Protein AF-A0A965R6I5-F1 (afdb_monomer)

Secondary structure (DSSP, 8-state):
-HHHHHHHHHHHHTT-----HHHHHHHHTS---HHHHHHHHHHHHHHHHHT----TTSHHHHHHHHHHHHTT--HHHHHHHHHHHHHHHTTSGGGGG-SHHHHT-TTTHHHHHH----SSS----HHHHHHHHHHHHHH--

Foldseek 3Di:
DVVVVVVVVVCVVVVPPDDDPVRVVVVPVVDPPPLVVLLQLLQVLLCVLLVDDDDCVPPVLSVLSVVVVVVVDDSVLSNQLSVQCSVVPVPHPCSVQSDSCNSSPPPCVVVSSPDDPPPDDDPDDVVVVVVVVVVVVVVVD

Mean predicted aligned error: 13.69 Å

Solvent-accessible surface area (backbone atoms only — not comparable to full-atom values): 8477 Å² total; per-residue (Å²): 119,68,64,61,56,54,50,54,52,54,32,61,77,66,69,58,89,78,77,54,74,67,58,51,48,57,62,65,59,66,57,76,45,70,63,55,59,49,42,44,54,51,39,54,49,49,21,71,75,70,77,53,84,72,54,63,85,39,65,68,48,39,51,35,46,51,52,46,46,74,74,66,54,46,75,66,55,54,50,48,33,45,51,54,48,43,71,72,20,55,97,44,92,53,38,86,51,78,41,62,77,58,58,45,26,88,89,46,32,66,55,52,59,66,57,73,74,85,78,74,91,70,81,81,46,78,68,47,54,52,54,52,53,52,53,54,57,62,72,76,107

Structure (mmCIF, N/CA/C/O backbone):
data_AF-A0A965R6I5-F1
#
_entry.id   AF-A0A965R6I5-F1
#
loop_
_atom_site.group_PDB
_atom_site.id
_atom_site.type_symbol
_atom_site.label_atom_id
_atom_site.label_alt_id
_atom_site.label_comp_id
_atom_site.label_asym_id
_atom_site.label_entity_id
_atom_site.label_seq_id
_atom_site.pdbx_PDB_ins_code
_atom_site.Cartn_x
_atom_site.Cartn_y
_atom_site.Cartn_z
_atom_site.occupancy
_atom_site.B_iso_or_equiv
_atom_site.auth_seq_id
_atom_site.auth_comp_id
_atom_site.auth_asym_id
_atom_site.auth_atom_id
_atom_site.pdbx_PDB_model_num
ATOM 1 N N . MET A 1 1 ? -10.343 -4.247 17.810 1.00 50.72 1 MET A N 1
ATOM 2 C CA . MET A 1 1 ? -11.338 -5.346 17.923 1.00 50.72 1 MET A CA 1
ATOM 3 C C . MET A 1 1 ? -11.219 -6.083 19.259 1.00 50.72 1 MET A C 1
ATOM 5 O O . MET A 1 1 ? -12.251 -6.439 19.809 1.00 50.72 1 MET A O 1
ATOM 9 N N . GLN A 1 2 ? -10.004 -6.270 19.802 1.00 46.28 2 GLN A N 1
ATOM 10 C CA . GLN A 1 2 ? -9.809 -6.823 21.151 1.00 46.28 2 GLN A CA 1
ATOM 11 C C . GLN A 1 2 ? -10.223 -5.842 22.264 1.00 46.28 2 GLN A C 1
ATOM 13 O O . GLN A 1 2 ? -10.837 -6.259 23.239 1.00 46.28 2 GLN A O 1
ATOM 18 N N . ASP A 1 3 ? -9.994 -4.541 22.070 1.00 57.84 3 ASP A N 1
ATOM 19 C CA . ASP A 1 3 ? -10.317 -3.513 23.076 1.00 57.84 3 ASP A CA 1
ATOM 20 C C . ASP A 1 3 ? -11.821 -3.404 23.353 1.00 57.84 3 ASP A C 1
ATOM 22 O O . ASP A 1 3 ? -12.234 -3.306 24.501 1.00 57.84 3 ASP A O 1
ATOM 26 N N . PHE A 1 4 ? -12.651 -3.550 22.316 1.00 59.94 4 PHE A N 1
ATOM 27 C CA . PHE A 1 4 ? -14.110 -3.544 22.455 1.00 59.94 4 PHE A CA 1
ATOM 28 C C . PHE A 1 4 ? -14.626 -4.737 23.274 1.00 59.94 4 PHE A C 1
ATOM 30 O O . PHE A 1 4 ? -15.531 -4.586 24.086 1.00 59.94 4 PHE A O 1
ATOM 37 N N . LYS A 1 5 ? -14.026 -5.924 23.103 1.00 69.56 5 LYS A N 1
ATOM 38 C CA . LYS A 1 5 ? -14.393 -7.114 23.888 1.00 69.56 5 LYS A CA 1
ATOM 39 C C . LYS A 1 5 ? -13.992 -6.963 25.356 1.00 69.56 5 LYS A C 1
ATOM 41 O O . LYS A 1 5 ? -14.783 -7.298 26.227 1.00 69.56 5 LYS A O 1
ATOM 46 N N . ASN A 1 6 ? -12.806 -6.416 25.619 1.00 72.94 6 ASN A N 1
ATOM 47 C CA . ASN A 1 6 ? -12.329 -6.173 26.981 1.00 72.94 6 ASN A CA 1
ATOM 48 C C . ASN A 1 6 ? -13.160 -5.088 27.692 1.00 72.94 6 ASN A C 1
ATOM 50 O O . ASN A 1 6 ? -13.457 -5.222 28.875 1.00 72.94 6 ASN A O 1
ATOM 54 N N . TRP A 1 7 ? -13.585 -4.051 26.965 1.00 70.12 7 TRP A N 1
ATOM 55 C CA . TRP A 1 7 ? -14.499 -3.032 27.479 1.00 70.12 7 TRP A CA 1
ATOM 56 C C . TRP A 1 7 ? -15.870 -3.620 27.829 1.00 70.12 7 TRP A C 1
ATOM 58 O O . TRP A 1 7 ? -16.361 -3.383 28.928 1.00 70.12 7 TRP A O 1
ATOM 68 N N . LEU A 1 8 ? -16.452 -4.461 26.965 1.00 69.19 8 LEU A N 1
ATOM 69 C CA 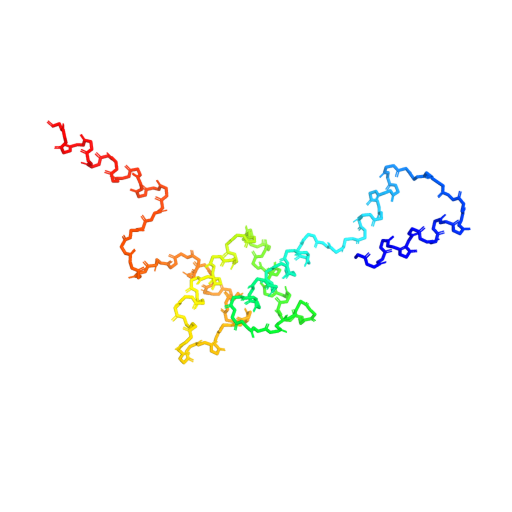. LEU A 1 8 ? -17.721 -5.138 27.264 1.00 69.19 8 LEU A CA 1
ATOM 70 C C . LEU A 1 8 ? -17.642 -6.038 28.509 1.00 69.19 8 LEU A C 1
ATOM 72 O O . LEU A 1 8 ? -18.620 -6.115 29.248 1.00 69.19 8 LEU A O 1
ATOM 76 N N . GLU A 1 9 ? -16.505 -6.689 28.771 1.00 77.00 9 GLU A N 1
ATOM 77 C CA . GLU A 1 9 ? -16.312 -7.474 30.001 1.00 77.00 9 GLU A CA 1
ATOM 78 C C . GLU A 1 9 ? -16.236 -6.588 31.258 1.00 77.00 9 GLU A C 1
ATOM 80 O O . GLU A 1 9 ? -16.935 -6.855 32.232 1.00 77.00 9 GLU A O 1
ATOM 85 N N . GLN A 1 10 ? -15.525 -5.456 31.216 1.00 71.44 10 GLN A N 1
ATOM 86 C CA . GLN A 1 10 ? -15.517 -4.484 32.328 1.00 71.44 10 GLN A CA 1
ATOM 87 C C . GLN A 1 10 ? -16.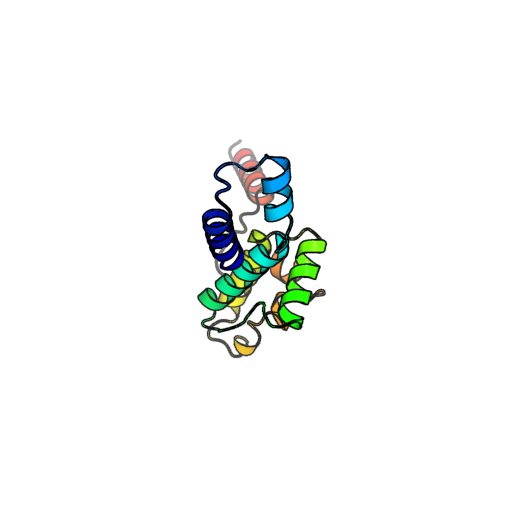899 -3.847 32.579 1.00 71.44 10 GLN A C 1
ATOM 89 O O . GLN A 1 10 ? -17.255 -3.493 33.708 1.00 71.44 10 GLN A O 1
ATOM 94 N N . CYS A 1 11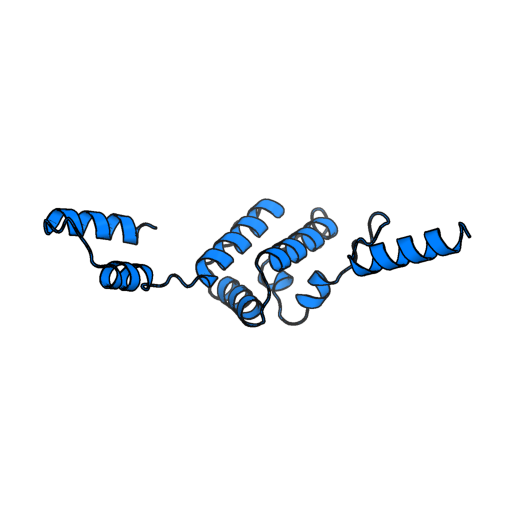 ? -17.722 -3.716 31.537 1.00 70.12 11 CYS A N 1
ATOM 95 C CA . CYS A 1 11 ? -19.099 -3.239 31.674 1.00 70.12 11 CYS A CA 1
ATOM 96 C C . CYS A 1 11 ? -19.987 -4.250 32.419 1.00 70.12 11 CYS A C 1
ATOM 98 O O . CYS A 1 11 ? -20.841 -3.849 33.211 1.00 70.12 11 CYS A O 1
ATOM 100 N N . LYS A 1 12 ? -19.751 -5.556 32.227 1.00 72.62 12 LYS A N 1
ATOM 101 C CA . LYS A 1 12 ? -20.451 -6.615 32.972 1.00 72.62 12 LYS A CA 1
ATOM 102 C C . LYS A 1 12 ? -20.070 -6.611 34.452 1.00 72.62 12 LYS A C 1
ATOM 104 O O . LYS A 1 12 ? -20.948 -6.775 35.292 1.00 72.62 12 LYS A O 1
ATOM 109 N N . GLU A 1 13 ? -18.800 -6.363 34.769 1.00 74.69 13 GLU A N 1
ATOM 110 C CA . GLU A 1 13 ? -18.309 -6.263 36.154 1.00 74.69 13 GLU A CA 1
ATOM 111 C C . GLU A 1 13 ? -18.870 -5.039 36.898 1.00 74.69 13 GLU A C 1
ATOM 113 O O . GLU A 1 13 ? -19.092 -5.093 38.105 1.00 74.69 13 GLU A O 1
ATOM 118 N N . SER A 1 14 ? -19.152 -3.946 36.182 1.00 67.69 14 SER A N 1
ATOM 119 C CA . SER A 1 14 ? -19.709 -2.708 36.752 1.00 67.69 14 SER A CA 1
ATOM 120 C C . SER A 1 14 ? -21.244 -2.652 36.786 1.00 67.69 14 SER A C 1
ATOM 122 O O . SER A 1 14 ? -21.806 -1.665 37.262 1.00 67.69 14 SER A O 1
ATOM 124 N N . GLY A 1 15 ? -21.939 -3.686 36.291 1.00 74.00 15 GLY A N 1
ATOM 125 C CA . GLY A 1 15 ? -23.406 -3.769 36.297 1.00 74.00 15 GLY A CA 1
ATOM 126 C C . GLY A 1 15 ? -24.116 -2.742 35.404 1.00 74.00 15 GLY A C 1
ATOM 127 O O . GLY A 1 15 ? -25.340 -2.619 35.463 1.00 74.00 15 GLY A O 1
ATOM 128 N N . LYS A 1 16 ? -23.379 -2.000 34.568 1.00 70.44 16 LYS A N 1
ATOM 129 C CA . LYS A 1 16 ? -23.951 -1.033 33.625 1.00 70.44 16 LYS A CA 1
ATOM 130 C C . LYS A 1 16 ? -24.490 -1.760 32.394 1.00 70.44 16 LYS A C 1
ATOM 132 O O . LYS A 1 16 ? -23.731 -2.321 31.610 1.00 70.44 16 LYS A O 1
ATOM 137 N N . THR A 1 17 ? -25.806 -1.717 32.204 1.00 62.38 17 THR A N 1
ATOM 138 C CA . THR A 1 17 ? -26.501 -2.381 31.084 1.00 62.38 17 THR A CA 1
ATOM 139 C C . THR A 1 17 ? -26.894 -1.430 29.953 1.00 62.38 17 THR A C 1
ATOM 141 O O . THR A 1 17 ? -27.322 -1.882 28.893 1.00 62.38 17 THR A O 1
ATOM 144 N N . THR A 1 18 ? -26.729 -0.120 30.147 1.00 67.50 18 THR A N 1
ATOM 145 C CA . THR A 1 18 ? -27.108 0.919 29.183 1.00 67.50 18 THR A CA 1
ATOM 146 C C . THR A 1 18 ? -26.034 1.999 29.117 1.00 67.50 18 THR A C 1
ATOM 148 O O . THR A 1 18 ? -25.601 2.486 30.161 1.00 67.50 18 THR A O 1
ATOM 151 N N . PHE A 1 19 ? -25.650 2.389 27.903 1.00 71.56 19 PHE A N 1
ATOM 152 C CA . PHE A 1 19 ? -24.719 3.486 27.626 1.00 71.56 19 PHE A CA 1
ATOM 153 C C . PHE A 1 19 ? -25.436 4.575 26.835 1.00 71.56 19 PHE A C 1
ATOM 155 O O . PHE A 1 19 ? -26.283 4.270 25.990 1.00 71.56 19 PHE A O 1
ATOM 162 N N . SER A 1 20 ? -25.104 5.834 27.105 1.00 77.00 20 SER A N 1
ATOM 163 C CA . SER A 1 20 ? -25.607 6.959 26.325 1.00 77.00 20 SER A CA 1
ATOM 164 C C . SER A 1 20 ? -24.995 6.962 24.919 1.00 77.00 20 SER A C 1
ATOM 166 O O . SER A 1 20 ? -23.924 6.393 24.682 1.00 77.00 20 SER A O 1
ATOM 168 N N . TYR A 1 21 ? -25.667 7.615 23.967 1.00 65.75 21 TYR A N 1
ATOM 169 C CA . TYR A 1 21 ? -25.136 7.763 22.609 1.00 65.75 21 TYR A CA 1
ATOM 170 C C . TYR A 1 21 ? -23.769 8.464 22.609 1.00 65.75 21 TYR A C 1
ATOM 172 O O . TYR A 1 21 ? -22.884 8.093 21.845 1.00 65.75 21 TYR A O 1
ATOM 180 N N . GLU A 1 22 ? -23.568 9.423 23.506 1.00 68.25 22 GLU A N 1
ATOM 181 C CA . GLU A 1 22 ? -22.329 10.176 23.698 1.00 68.25 22 GLU A CA 1
ATOM 182 C C . GLU A 1 22 ? -21.205 9.300 24.270 1.00 68.25 22 GLU A C 1
ATOM 184 O O . GLU A 1 22 ? -20.069 9.392 23.809 1.00 68.25 22 GLU A O 1
ATOM 189 N N . GLU A 1 23 ? -21.509 8.409 25.220 1.00 69.75 23 GLU A N 1
ATOM 190 C CA . GLU A 1 23 ? -20.547 7.446 25.780 1.00 69.75 23 GLU A CA 1
ATOM 191 C C . GLU A 1 23 ? -20.115 6.406 24.735 1.00 69.75 23 GLU A C 1
ATOM 193 O O . GLU A 1 23 ? -18.934 6.061 24.639 1.00 69.75 23 GLU A O 1
ATOM 198 N N . ILE A 1 24 ? -21.063 5.945 23.913 1.00 68.12 24 ILE A N 1
ATOM 199 C CA . ILE A 1 24 ? -20.802 5.023 22.801 1.00 68.12 24 ILE A CA 1
ATOM 200 C C . ILE A 1 24 ? -19.926 5.706 21.747 1.00 68.12 24 ILE A C 1
ATOM 202 O O . ILE A 1 24 ? -18.937 5.119 21.309 1.00 68.12 24 ILE A O 1
ATOM 206 N N . ILE A 1 25 ? -20.247 6.947 21.365 1.00 68.75 25 ILE A N 1
ATOM 207 C CA . ILE A 1 25 ? -19.456 7.721 20.400 1.00 68.75 25 ILE A CA 1
ATOM 208 C C . ILE A 1 25 ? -18.048 7.977 20.945 1.00 68.75 25 ILE A C 1
ATOM 210 O O . ILE A 1 25 ? -17.094 7.679 20.241 1.00 68.75 25 ILE A O 1
ATOM 214 N N . ALA A 1 26 ? -17.890 8.390 22.206 1.00 67.06 26 ALA A N 1
ATOM 215 C CA . ALA A 1 26 ? -16.580 8.619 22.822 1.00 67.06 26 ALA A CA 1
ATOM 216 C C . ALA A 1 26 ? -15.687 7.359 22.851 1.00 67.06 26 ALA A C 1
ATOM 218 O O . ALA A 1 26 ? -14.467 7.457 22.708 1.00 67.06 26 ALA A O 1
ATOM 219 N N . HIS A 1 27 ? -16.277 6.168 23.010 1.00 59.59 27 HIS A N 1
ATOM 220 C CA . HIS A 1 27 ? -15.539 4.901 23.011 1.00 59.59 27 HIS A CA 1
ATOM 221 C C . HIS A 1 27 ? -15.266 4.362 21.595 1.00 59.59 27 HIS A C 1
ATOM 223 O O . HIS A 1 27 ? -14.213 3.774 21.346 1.00 59.59 27 HIS A O 1
ATOM 229 N N . LEU A 1 28 ? -16.167 4.619 20.638 1.00 57.62 28 LEU A N 1
ATOM 230 C CA . LEU A 1 28 ? -15.896 4.461 19.203 1.00 57.62 28 LEU A CA 1
ATOM 231 C C . LEU A 1 28 ? -14.829 5.465 18.711 1.00 57.62 28 LEU A C 1
ATOM 233 O O . LEU A 1 28 ? -14.084 5.166 17.776 1.00 57.62 28 LEU A O 1
ATOM 237 N N . ASP A 1 29 ? -14.720 6.617 19.378 1.00 51.56 29 ASP A N 1
ATOM 238 C CA . ASP A 1 29 ? -13.760 7.698 19.133 1.00 51.56 29 ASP A CA 1
ATOM 239 C C . ASP A 1 29 ? -12.395 7.493 19.800 1.00 51.56 29 ASP A C 1
ATOM 241 O O . ASP A 1 29 ? -11.477 8.288 19.563 1.00 51.56 29 ASP A O 1
ATOM 245 N N . ALA A 1 30 ? -12.170 6.375 20.500 1.00 51.88 30 ALA A N 1
ATOM 246 C CA . ALA A 1 30 ? -10.823 5.833 20.668 1.00 51.88 30 ALA A CA 1
ATOM 247 C C . ALA A 1 30 ? -10.323 5.314 19.305 1.00 51.88 30 ALA A C 1
ATOM 249 O O . ALA A 1 30 ? -10.125 4.121 19.115 1.00 51.88 30 ALA A O 1
ATOM 250 N N . LYS A 1 31 ? -10.185 6.213 18.320 1.00 43.81 31 LYS A N 1
ATOM 251 C CA . LYS A 1 31 ? -9.945 5.945 16.898 1.00 43.81 31 LYS A CA 1
ATOM 252 C C . LYS A 1 31 ? -8.696 5.071 16.690 1.00 43.81 31 LYS A C 1
ATOM 254 O O . LYS A 1 31 ? -7.592 5.621 16.659 1.00 43.81 31 LYS A O 1
ATOM 259 N N . PRO A 1 32 ? -8.806 3.788 16.285 1.00 45.84 32 PRO A N 1
ATOM 260 C CA . PRO A 1 32 ? -8.020 3.369 15.143 1.00 45.84 32 PRO A CA 1
ATOM 261 C C . PRO A 1 32 ? -8.670 4.084 13.959 1.00 45.84 32 PRO A C 1
ATOM 263 O O . PRO A 1 32 ? -9.674 3.640 13.405 1.00 45.84 32 PRO A O 1
ATOM 266 N N . SER A 1 33 ? -8.156 5.278 13.674 1.00 55.84 33 SER A N 1
ATOM 267 C CA . SER A 1 33 ? -8.607 6.174 12.611 1.00 55.84 33 SER A CA 1
ATOM 268 C C . SER A 1 33 ? -8.914 5.360 11.357 1.00 55.84 33 SER A C 1
ATOM 270 O O . SER A 1 33 ? -8.171 4.435 11.055 1.00 55.84 33 SER A O 1
ATOM 272 N N . ASN A 1 34 ? -9.999 5.669 10.637 1.00 75.38 34 ASN A N 1
ATOM 273 C CA . ASN A 1 34 ? -10.405 5.016 9.379 1.00 75.38 34 ASN A CA 1
ATOM 274 C C . ASN A 1 34 ? -9.201 4.580 8.506 1.00 75.38 34 ASN A C 1
ATOM 276 O O . ASN A 1 34 ? -9.168 3.476 7.971 1.00 75.38 34 ASN A O 1
ATOM 280 N N . ASN A 1 35 ? -8.151 5.401 8.481 1.00 85.06 35 ASN A N 1
ATOM 281 C CA . ASN A 1 35 ? -6.859 5.141 7.853 1.00 85.06 35 ASN A CA 1
ATOM 282 C C . ASN A 1 35 ? -6.146 3.850 8.299 1.00 85.06 35 ASN A C 1
ATOM 284 O O . ASN A 1 35 ? -5.606 3.167 7.444 1.00 85.06 35 ASN A O 1
ATOM 288 N N . MET A 1 36 ? -6.150 3.468 9.580 1.00 89.56 36 MET A N 1
ATOM 289 C CA . MET A 1 36 ? -5.582 2.196 10.050 1.00 89.56 36 MET A CA 1
ATOM 290 C C . MET A 1 36 ? -6.367 0.997 9.506 1.00 89.56 36 MET A C 1
ATOM 292 O O . MET A 1 36 ? -5.766 0.031 9.041 1.00 89.56 36 MET A O 1
ATOM 296 N N . LEU A 1 37 ? -7.704 1.058 9.506 1.00 90.75 37 LEU A N 1
ATOM 297 C CA . LEU A 1 37 ? -8.530 0.006 8.904 1.00 90.75 37 LEU A CA 1
ATOM 298 C C . LEU A 1 37 ? -8.292 -0.086 7.389 1.00 90.75 37 LEU A C 1
ATOM 300 O O . LEU A 1 37 ? -8.146 -1.183 6.851 1.00 90.75 37 LEU A O 1
ATOM 304 N N . LEU A 1 38 ? -8.227 1.058 6.703 1.00 93.12 38 LEU A N 1
ATOM 305 C CA . LEU A 1 38 ? -7.913 1.129 5.276 1.00 93.12 38 LEU A CA 1
ATOM 306 C C . LEU A 1 38 ? -6.507 0.595 4.989 1.00 93.12 38 LEU A C 1
ATOM 308 O O . LEU A 1 38 ? -6.351 -0.226 4.091 1.00 93.12 38 LEU A O 1
ATOM 312 N N . ALA A 1 39 ? -5.505 0.983 5.776 1.00 95.44 39 ALA A N 1
ATOM 313 C CA . ALA A 1 39 ? -4.134 0.514 5.629 1.00 95.44 39 ALA A CA 1
ATOM 314 C C . ALA A 1 39 ? -4.022 -0.995 5.829 1.00 95.44 39 ALA A C 1
ATOM 316 O O . ALA A 1 39 ? -3.345 -1.656 5.043 1.00 95.44 39 ALA A O 1
ATOM 317 N N . THR A 1 40 ? -4.730 -1.556 6.813 1.00 95.31 40 THR A N 1
ATOM 318 C CA . THR A 1 40 ? -4.795 -3.009 7.003 1.00 95.31 40 THR A CA 1
ATOM 319 C C . THR A 1 40 ? -5.386 -3.685 5.771 1.00 95.31 40 THR A C 1
ATOM 321 O O . THR A 1 40 ? -4.745 -4.573 5.218 1.00 95.31 40 THR A O 1
ATOM 324 N N . LYS A 1 41 ? -6.520 -3.196 5.251 1.00 96.50 41 LYS A N 1
ATOM 325 C CA . LYS A 1 41 ? -7.137 -3.740 4.027 1.00 96.50 41 LYS A CA 1
ATOM 326 C C . LYS A 1 41 ? -6.227 -3.640 2.796 1.00 96.50 41 LYS A C 1
ATOM 328 O O . LYS A 1 41 ? -6.222 -4.549 1.972 1.00 96.50 41 LYS A O 1
ATOM 333 N N . ILE A 1 42 ? -5.473 -2.547 2.653 1.00 97.94 42 ILE A N 1
ATOM 334 C CA . ILE A 1 42 ? -4.513 -2.347 1.554 1.00 97.94 42 ILE A CA 1
ATOM 335 C C . ILE A 1 42 ? -3.374 -3.367 1.652 1.00 97.94 42 ILE A C 1
ATOM 337 O O . ILE A 1 42 ? -3.027 -4.000 0.657 1.00 97.94 42 ILE A O 1
ATOM 341 N N . VAL A 1 43 ? -2.801 -3.543 2.846 1.00 98.00 43 VAL A N 1
ATOM 342 C CA . VAL A 1 43 ? -1.690 -4.476 3.080 1.00 98.00 43 VAL A CA 1
ATOM 343 C C . VAL A 1 43 ? -2.135 -5.930 2.926 1.00 98.00 43 VAL A C 1
ATOM 345 O O . VAL A 1 43 ? -1.434 -6.708 2.284 1.00 98.00 43 VAL A O 1
ATOM 348 N N . GLU A 1 44 ? -3.301 -6.295 3.462 1.00 98.19 44 GLU A N 1
ATOM 349 C CA . GLU A 1 44 ? -3.898 -7.624 3.281 1.00 98.19 44 GLU A CA 1
ATOM 350 C C . GLU A 1 44 ? -4.129 -7.936 1.802 1.00 98.19 44 GLU A C 1
ATOM 352 O O . GLU A 1 44 ? -3.824 -9.039 1.352 1.00 98.19 44 GLU A O 1
ATOM 357 N N . TYR A 1 45 ? -4.608 -6.953 1.034 1.00 98.44 45 TYR A N 1
ATOM 358 C CA . TYR A 1 45 ? -4.793 -7.112 -0.403 1.00 98.44 45 TYR A CA 1
ATOM 359 C C . TYR A 1 45 ? -3.465 -7.283 -1.146 1.00 98.44 45 TYR A C 1
ATOM 361 O O . TYR A 1 45 ? -3.333 -8.203 -1.943 1.00 98.44 45 TYR A O 1
ATOM 369 N N . LEU A 1 46 ? -2.454 -6.458 -0.853 1.00 98.12 46 LEU A N 1
ATOM 370 C CA . LEU A 1 46 ? -1.121 -6.629 -1.440 1.00 98.12 46 LEU A CA 1
ATOM 371 C C . LEU A 1 46 ? -0.582 -8.039 -1.167 1.00 98.12 46 LEU A C 1
ATOM 373 O O . LEU A 1 46 ? -0.159 -8.725 -2.092 1.00 98.12 46 LEU A O 1
ATOM 377 N N . ASN A 1 47 ? -0.652 -8.483 0.088 1.00 98.19 47 ASN A N 1
ATOM 378 C CA . ASN A 1 47 ? -0.187 -9.804 0.496 1.00 98.19 47 ASN A CA 1
ATOM 379 C C . ASN A 1 47 ? -0.900 -10.940 -0.237 1.00 98.19 47 ASN A C 1
ATOM 381 O O . ASN A 1 47 ? -0.237 -11.887 -0.658 1.00 98.19 47 ASN A O 1
ATOM 385 N N . SER A 1 48 ? -2.218 -10.840 -0.426 1.00 97.88 48 SER A N 1
ATOM 386 C CA . SER A 1 48 ? -2.974 -11.866 -1.147 1.00 97.88 48 SER A CA 1
ATOM 387 C C . SER A 1 48 ? -2.643 -11.909 -2.640 1.00 97.88 48 SER A C 1
ATOM 389 O O . SER A 1 48 ? -2.636 -12.994 -3.211 1.00 97.88 48 SER A O 1
ATOM 391 N N . GLN A 1 49 ? -2.325 -10.766 -3.260 1.00 96.19 49 GLN A N 1
ATOM 392 C CA . GLN A 1 49 ? -1.982 -10.707 -4.685 1.00 96.19 49 GLN A CA 1
ATOM 393 C C . GLN A 1 49 ? -0.568 -11.209 -4.994 1.00 96.19 49 GLN A C 1
ATOM 395 O O . GLN A 1 49 ? -0.350 -11.792 -6.052 1.00 96.19 49 GLN A O 1
ATOM 400 N N . VAL A 1 50 ? 0.402 -10.982 -4.100 1.00 94.38 50 VAL A N 1
ATOM 401 C CA . VAL A 1 50 ? 1.826 -11.241 -4.404 1.00 94.38 50 VAL A CA 1
ATOM 402 C C . VAL A 1 50 ? 2.467 -12.308 -3.514 1.00 94.38 50 VAL A C 1
ATOM 404 O O . VAL A 1 50 ? 3.667 -12.552 -3.615 1.00 94.38 50 VAL A O 1
ATOM 407 N N . GLY A 1 51 ? 1.684 -12.951 -2.641 1.00 94.50 51 GLY A N 1
ATOM 408 C CA . GLY A 1 51 ? 2.161 -14.015 -1.752 1.00 94.50 51 GLY A CA 1
ATOM 409 C C . GLY A 1 51 ? 3.127 -13.527 -0.668 1.00 94.50 51 GLY A C 1
ATOM 410 O O . GLY A 1 51 ? 4.002 -14.274 -0.235 1.00 94.50 51 GLY A O 1
ATOM 411 N N . SER A 1 52 ? 3.007 -12.266 -0.248 1.00 95.44 52 SER A N 1
ATOM 412 C CA . SER A 1 52 ? 3.879 -11.642 0.753 1.00 95.44 52 SER A CA 1
ATOM 413 C C . SER A 1 52 ? 3.252 -11.591 2.148 1.00 95.44 52 SER A C 1
ATOM 415 O O . SER A 1 52 ? 2.079 -11.894 2.345 1.00 95.44 52 SER A O 1
ATOM 417 N N . THR A 1 53 ? 4.036 -11.160 3.137 1.00 96.94 53 THR A N 1
ATOM 418 C CA . THR A 1 53 ? 3.633 -11.071 4.553 1.00 96.94 53 THR A CA 1
ATOM 419 C C . THR A 1 53 ? 3.895 -9.682 5.154 1.00 96.94 53 THR A C 1
ATOM 421 O O . THR A 1 53 ? 4.275 -9.542 6.318 1.00 96.94 53 THR A O 1
ATOM 424 N N . PHE A 1 54 ? 3.700 -8.614 4.370 1.00 97.06 54 PHE A N 1
ATOM 425 C CA . PHE A 1 54 ? 3.819 -7.233 4.850 1.00 97.06 54 PHE A CA 1
ATOM 426 C C . PHE A 1 54 ? 2.817 -6.934 5.975 1.00 97.06 54 PHE A C 1
ATOM 428 O O . PHE A 1 54 ? 1.778 -7.579 6.101 1.00 97.06 54 PHE A O 1
ATOM 435 N N . THR A 1 55 ? 3.112 -5.923 6.795 1.00 94.62 55 THR A N 1
ATOM 436 C CA . THR A 1 55 ? 2.292 -5.574 7.962 1.00 94.62 55 THR A CA 1
ATOM 437 C C . THR A 1 55 ? 2.186 -4.065 8.159 1.00 94.62 55 THR A C 1
ATOM 439 O O . THR A 1 55 ? 3.149 -3.325 7.949 1.00 94.62 55 THR A O 1
ATOM 442 N N . THR A 1 56 ? 1.029 -3.608 8.641 1.00 92.06 56 THR A N 1
ATOM 443 C CA . THR A 1 56 ? 0.798 -2.222 9.076 1.00 92.06 56 THR A CA 1
ATOM 444 C C . THR A 1 56 ? 1.538 -1.858 10.363 1.00 92.06 56 THR A C 1
ATOM 446 O O . THR A 1 56 ? 1.675 -0.677 10.666 1.00 92.06 56 THR A O 1
ATOM 449 N N . LYS A 1 57 ? 2.098 -2.840 11.088 1.00 91.81 57 LYS A N 1
ATOM 450 C CA . LYS A 1 57 ? 3.012 -2.586 12.218 1.00 91.81 57 LYS A CA 1
ATOM 451 C C . LYS A 1 57 ? 4.311 -1.902 11.775 1.00 91.81 57 LYS A C 1
ATOM 453 O O . LYS A 1 57 ? 4.977 -1.255 12.577 1.00 91.81 57 LYS A O 1
ATOM 458 N N . SER A 1 58 ? 4.687 -2.041 10.501 1.00 93.69 58 SER A N 1
ATOM 459 C CA . SER A 1 58 ? 5.837 -1.342 9.935 1.00 93.69 58 SER A CA 1
ATOM 460 C C . SER A 1 58 ? 5.526 0.145 9.804 1.00 93.69 58 SER A C 1
ATOM 462 O O . SER A 1 58 ? 4.705 0.537 8.971 1.00 93.69 58 SER A O 1
ATOM 464 N N . LYS A 1 59 ? 6.248 0.976 10.569 1.00 93.69 59 LYS A N 1
ATOM 465 C CA . LYS A 1 59 ? 6.111 2.440 10.530 1.00 93.69 59 LYS A CA 1
ATOM 466 C C . LYS A 1 59 ? 6.184 2.973 9.099 1.00 93.69 59 LYS A C 1
ATOM 468 O O . LYS A 1 59 ? 5.328 3.744 8.689 1.00 93.69 59 LYS A O 1
ATOM 473 N N . LYS A 1 60 ? 7.140 2.480 8.304 1.00 95.31 60 LYS A N 1
ATOM 474 C CA . LYS A 1 60 ? 7.332 2.938 6.924 1.00 95.31 60 LYS A CA 1
ATOM 475 C C . LYS A 1 60 ? 6.164 2.579 6.003 1.00 95.31 60 LYS A C 1
ATOM 477 O O . LYS A 1 60 ? 5.767 3.394 5.178 1.00 95.31 60 LYS A O 1
ATOM 482 N N . THR A 1 61 ? 5.620 1.369 6.135 1.00 95.62 61 THR A N 1
ATOM 483 C CA . THR A 1 61 ? 4.457 0.932 5.342 1.00 95.62 61 THR A CA 1
ATOM 484 C C . THR A 1 61 ? 3.239 1.785 5.673 1.00 95.62 61 THR A C 1
ATOM 486 O O . THR A 1 61 ? 2.563 2.276 4.771 1.00 95.62 61 THR A O 1
ATOM 489 N N . LEU A 1 62 ? 3.007 2.013 6.966 1.00 95.62 62 LEU A N 1
ATOM 490 C CA . LEU A 1 62 ? 1.897 2.822 7.447 1.00 95.62 62 LEU A CA 1
ATOM 491 C C . LEU A 1 62 ? 2.031 4.295 7.026 1.00 95.62 62 LEU A C 1
ATOM 493 O O . LEU A 1 62 ? 1.056 4.879 6.567 1.00 95.62 62 LEU A O 1
ATOM 497 N N . GLU A 1 63 ? 3.232 4.877 7.113 1.00 96.50 63 GLU A N 1
ATOM 498 C CA . GLU A 1 63 ? 3.528 6.244 6.654 1.00 96.50 63 GLU A CA 1
ATOM 499 C C . GLU A 1 63 ? 3.202 6.439 5.169 1.00 96.50 63 GLU A C 1
ATOM 501 O O . GLU A 1 63 ? 2.548 7.414 4.807 1.00 96.50 63 GLU A O 1
ATOM 506 N N . LEU A 1 64 ? 3.629 5.511 4.307 1.00 97.75 64 LEU A N 1
ATOM 507 C CA . LEU A 1 64 ? 3.395 5.608 2.864 1.00 97.75 64 LEU A CA 1
ATOM 508 C C . LEU A 1 64 ? 1.905 5.550 2.522 1.00 97.75 64 LEU A C 1
ATOM 510 O O . LEU A 1 64 ? 1.422 6.361 1.733 1.00 97.75 64 LEU A O 1
ATOM 514 N N . ILE A 1 65 ? 1.177 4.621 3.147 1.00 97.25 65 ILE A N 1
ATOM 515 C CA . ILE A 1 65 ? -0.264 4.474 2.936 1.00 97.25 65 ILE A CA 1
ATOM 516 C C . ILE A 1 65 ? -1.006 5.708 3.451 1.00 97.25 65 ILE A C 1
ATOM 518 O O . ILE A 1 65 ? -1.800 6.293 2.719 1.00 97.25 65 ILE A O 1
ATOM 522 N N . ASN A 1 66 ? -0.716 6.149 4.676 1.00 95.44 66 ASN A N 1
ATOM 523 C CA . ASN A 1 66 ? -1.364 7.323 5.257 1.00 95.44 66 ASN A CA 1
ATOM 524 C C . ASN A 1 66 ? -1.105 8.587 4.435 1.00 95.44 66 ASN A C 1
ATOM 526 O O . ASN A 1 66 ? -2.022 9.385 4.271 1.00 95.44 66 ASN A O 1
ATOM 530 N N . ALA A 1 67 ? 0.100 8.743 3.878 1.00 96.50 67 ALA A N 1
ATOM 531 C CA . ALA A 1 67 ? 0.413 9.864 3.002 1.00 96.50 67 ALA A CA 1
ATOM 532 C C . ALA A 1 67 ? -0.478 9.871 1.748 1.00 96.50 67 ALA A C 1
ATOM 534 O O . ALA A 1 67 ? -1.089 10.892 1.450 1.00 96.50 67 ALA A O 1
ATOM 535 N N . ARG A 1 68 ? -0.630 8.737 1.048 1.00 97.19 68 ARG A N 1
ATOM 536 C CA . ARG A 1 68 ? -1.517 8.679 -0.131 1.00 97.19 68 ARG A CA 1
ATOM 537 C C . ARG A 1 68 ? -2.997 8.852 0.254 1.00 97.19 68 ARG A C 1
ATOM 539 O O . ARG A 1 68 ? -3.728 9.540 -0.445 1.00 97.19 68 ARG A O 1
ATOM 546 N N . LEU A 1 69 ? -3.438 8.298 1.389 1.00 95.00 69 LEU A N 1
ATOM 547 C CA . LEU A 1 69 ? -4.800 8.524 1.898 1.00 95.00 69 LEU A CA 1
ATOM 548 C C . LEU A 1 69 ? -5.057 10.015 2.188 1.00 95.00 69 LEU A C 1
ATOM 550 O O . LEU A 1 69 ? -6.136 10.518 1.891 1.00 95.00 69 LEU A O 1
ATOM 554 N N . SER A 1 70 ? -4.069 10.736 2.735 1.00 92.38 70 SER A N 1
ATOM 555 C CA . SER A 1 70 ? -4.183 12.179 3.000 1.00 92.38 70 SER A CA 1
ATOM 556 C C . SER A 1 70 ? -4.209 13.043 1.738 1.00 92.38 70 SER A C 1
ATOM 558 O O . SER A 1 70 ? -4.727 14.152 1.775 1.00 92.38 70 SER A O 1
ATOM 560 N N . GLU A 1 71 ? -3.702 12.523 0.621 1.00 92.94 71 GLU A N 1
ATOM 561 C CA . GLU A 1 71 ? -3.784 13.165 -0.696 1.00 92.94 71 GLU A CA 1
ATOM 562 C C . GLU A 1 71 ? -5.133 12.926 -1.393 1.00 92.94 71 GLU A C 1
ATOM 564 O O . GLU A 1 71 ? -5.376 13.478 -2.461 1.00 92.94 71 GLU A O 1
ATOM 569 N N . GLY A 1 72 ? -6.024 12.130 -0.791 1.00 89.88 72 GLY A N 1
ATOM 570 C CA . GLY A 1 72 ? -7.364 11.854 -1.310 1.00 89.88 72 GLY A CA 1
ATOM 571 C C . GLY A 1 72 ? -7.501 10.525 -2.049 1.00 89.88 72 GLY A C 1
ATOM 572 O O . GLY A 1 72 ? -8.606 10.194 -2.476 1.00 89.88 72 GLY A O 1
ATOM 573 N N . TYR A 1 73 ? -6.428 9.734 -2.155 1.00 94.12 73 TYR A N 1
ATOM 574 C CA . TYR A 1 73 ? -6.508 8.420 -2.783 1.00 94.12 73 TYR A CA 1
ATOM 575 C C . TYR A 1 73 ? -7.316 7.436 -1.937 1.00 94.12 73 TYR A C 1
ATOM 577 O O . TYR A 1 73 ? -7.206 7.358 -0.712 1.00 94.12 73 TYR A O 1
ATOM 585 N N . THR A 1 74 ? -8.122 6.638 -2.617 1.00 93.75 74 THR A N 1
ATOM 586 C CA . THR A 1 74 ? -9.081 5.697 -2.050 1.00 93.75 74 THR A CA 1
ATOM 587 C C . THR A 1 74 ? -8.525 4.279 -2.024 1.00 93.75 74 THR A C 1
ATOM 589 O O . THR A 1 74 ? -7.678 3.906 -2.832 1.00 93.75 74 THR A O 1
ATOM 592 N N . LEU A 1 75 ? -9.078 3.421 -1.158 1.00 93.88 75 LEU A N 1
ATOM 593 C CA . LEU A 1 75 ? -8.763 1.984 -1.135 1.00 93.88 75 LEU A CA 1
ATOM 594 C C . LEU A 1 75 ? -8.823 1.337 -2.529 1.00 93.88 75 LEU A C 1
ATOM 596 O O . LEU A 1 75 ? -8.032 0.445 -2.820 1.00 93.88 75 LEU A O 1
ATOM 600 N N . HIS A 1 76 ? -9.760 1.766 -3.376 1.00 90.81 76 HIS A N 1
ATOM 601 C CA . HIS A 1 76 ? -9.897 1.242 -4.730 1.00 90.81 76 HIS A CA 1
ATOM 602 C C . HIS A 1 76 ? -8.670 1.556 -5.597 1.00 90.81 76 HIS A C 1
ATOM 604 O O . HIS A 1 76 ? -8.150 0.662 -6.255 1.00 90.81 76 HIS A O 1
ATOM 610 N N . GLU A 1 77 ? -8.158 2.784 -5.543 1.00 94.88 77 GLU A N 1
ATOM 611 C CA . GLU A 1 77 ? -6.982 3.206 -6.315 1.00 94.88 77 GLU A CA 1
ATOM 612 C C . GLU A 1 77 ? -5.707 2.492 -5.856 1.00 94.88 77 GLU A C 1
ATOM 614 O O . GLU A 1 77 ? -4.892 2.086 -6.681 1.00 94.88 77 GLU A O 1
ATOM 619 N N . PHE A 1 78 ? -5.567 2.230 -4.552 1.00 98.06 78 PHE A N 1
ATOM 620 C CA . PHE A 1 78 ? -4.490 1.371 -4.049 1.00 98.06 78 PHE A CA 1
ATOM 621 C C . PHE A 1 78 ? -4.556 -0.040 -4.632 1.00 98.06 78 PHE A C 1
ATOM 623 O O . PHE A 1 78 ? -3.530 -0.567 -5.061 1.00 98.06 78 PHE A O 1
ATOM 630 N N . LYS A 1 79 ? -5.746 -0.654 -4.647 1.00 97.12 79 LYS A N 1
ATOM 631 C CA . LYS A 1 79 ? -5.934 -1.982 -5.244 1.00 97.12 79 LYS A CA 1
ATOM 632 C C . LYS A 1 79 ? -5.588 -1.970 -6.725 1.00 97.12 79 LYS A C 1
ATOM 634 O O . LYS A 1 79 ? -4.860 -2.844 -7.163 1.00 97.12 79 LYS A O 1
ATOM 639 N N . LEU A 1 80 ? -5.997 -0.933 -7.452 1.00 95.75 80 LEU A N 1
ATOM 640 C CA . LEU A 1 80 ? -5.703 -0.800 -8.875 1.00 95.75 80 LEU A CA 1
ATOM 641 C C . LEU A 1 80 ? -4.192 -0.704 -9.154 1.00 95.75 80 LEU A C 1
ATOM 643 O O . LEU A 1 80 ? -3.689 -1.376 -10.050 1.00 95.75 80 LEU A O 1
ATOM 647 N N . VAL A 1 81 ? -3.442 0.066 -8.356 1.00 97.38 81 VAL A N 1
ATOM 648 C CA . VAL A 1 81 ? -1.968 0.106 -8.444 1.00 97.38 81 VAL A CA 1
ATOM 649 C C . VAL A 1 81 ? -1.355 -1.272 -8.172 1.00 97.38 81 VAL A C 1
ATOM 651 O O . VAL A 1 81 ? -0.432 -1.679 -8.880 1.00 97.38 81 VAL A O 1
ATOM 654 N N . ILE A 1 82 ? -1.857 -1.989 -7.160 1.00 98.00 82 ILE A N 1
ATOM 655 C CA . ILE A 1 82 ? -1.401 -3.346 -6.829 1.00 98.00 82 ILE A CA 1
ATOM 656 C C . ILE A 1 82 ? -1.677 -4.292 -7.997 1.00 98.00 82 ILE A C 1
ATOM 658 O O . ILE A 1 82 ? -0.752 -4.969 -8.427 1.00 98.00 82 ILE A O 1
ATOM 662 N N . ASP A 1 83 ? -2.896 -4.301 -8.533 1.00 96.12 83 ASP A N 1
ATOM 663 C CA . ASP A 1 83 ? -3.316 -5.199 -9.611 1.00 96.12 83 ASP A CA 1
ATOM 664 C C . ASP A 1 83 ? -2.471 -4.987 -10.864 1.00 96.12 83 ASP A C 1
ATOM 666 O O . ASP A 1 83 ? -1.902 -5.942 -11.391 1.00 96.12 83 ASP A O 1
ATOM 670 N N . ARG A 1 84 ? -2.291 -3.731 -11.293 1.00 94.69 84 ARG A N 1
ATOM 671 C CA . ARG A 1 84 ? -1.478 -3.421 -12.477 1.00 94.69 84 ARG A CA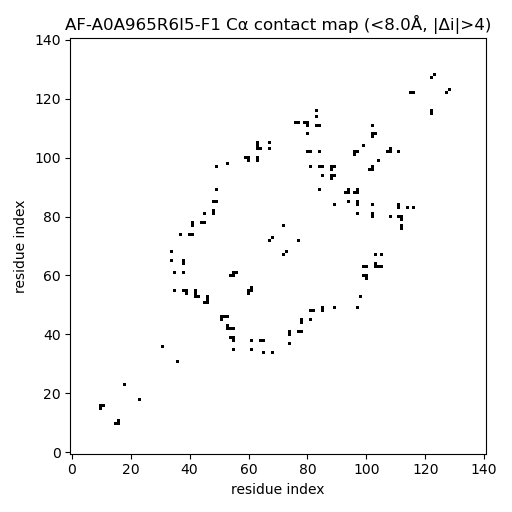 1
ATOM 672 C C . ARG A 1 84 ? -0.037 -3.870 -12.321 1.00 94.69 84 ARG A C 1
ATOM 674 O O . ARG A 1 84 ? 0.539 -4.462 -13.231 1.00 94.69 84 ARG A O 1
ATOM 681 N N . LYS A 1 85 ? 0.574 -3.593 -11.168 1.00 96.06 85 LYS A N 1
ATOM 682 C CA . LYS A 1 85 ? 1.977 -3.960 -10.948 1.00 96.06 85 LYS A CA 1
ATOM 683 C C . LYS A 1 85 ? 2.157 -5.438 -10.690 1.00 96.06 85 LYS A C 1
ATOM 685 O O . LYS A 1 85 ? 3.123 -5.995 -11.199 1.00 96.06 85 LYS A O 1
ATOM 690 N N . ALA A 1 86 ? 1.230 -6.089 -10.000 1.00 95.56 86 ALA A N 1
ATOM 691 C CA . ALA A 1 86 ? 1.216 -7.538 -9.899 1.00 95.56 86 ALA A CA 1
ATOM 692 C C . ALA A 1 86 ? 1.103 -8.157 -11.299 1.00 95.56 86 ALA A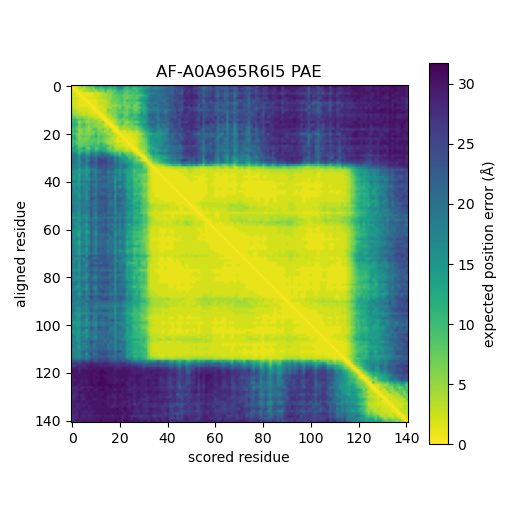 C 1
ATOM 694 O O . ALA A 1 86 ? 1.954 -8.949 -11.670 1.00 95.56 86 ALA A O 1
ATOM 695 N N . GLN A 1 87 ? 0.166 -7.721 -12.140 1.00 93.69 87 GLN A N 1
ATOM 696 C CA . GLN A 1 87 ? 0.024 -8.257 -13.495 1.00 93.69 87 GLN A CA 1
ATOM 697 C C . GLN A 1 87 ? 1.291 -8.089 -14.353 1.00 93.69 87 GLN A C 1
ATOM 699 O O . GLN A 1 87 ? 1.633 -8.984 -15.121 1.00 93.69 87 GLN A O 1
ATOM 704 N N . GLN A 1 88 ? 1.989 -6.956 -14.236 1.00 92.12 88 GLN A N 1
ATOM 705 C CA . GLN A 1 88 ? 3.198 -6.678 -15.019 1.00 92.12 88 GLN A CA 1
ATOM 706 C C . GLN A 1 88 ? 4.463 -7.352 -14.468 1.00 92.12 88 GLN A C 1
ATOM 708 O O . GLN A 1 88 ? 5.354 -7.714 -15.235 1.00 92.12 88 GLN A O 1
ATOM 713 N N . TRP A 1 89 ? 4.604 -7.437 -13.144 1.00 95.81 89 TRP A N 1
ATOM 714 C CA . TRP A 1 89 ? 5.873 -7.793 -12.499 1.00 95.81 89 TRP A CA 1
ATOM 715 C C . TRP A 1 89 ? 5.856 -9.147 -11.809 1.00 95.81 89 TRP A C 1
ATOM 717 O O . TRP A 1 89 ? 6.927 -9.701 -11.557 1.00 95.81 89 TRP A O 1
ATOM 727 N N . LEU A 1 90 ? 4.683 -9.689 -11.484 1.00 91.00 90 LEU A N 1
ATOM 728 C CA . LEU A 1 90 ? 4.586 -11.038 -10.946 1.00 91.00 90 LEU A CA 1
ATOM 729 C C . LEU A 1 90 ? 5.126 -12.004 -12.011 1.00 91.00 90 LEU A C 1
ATOM 731 O O . LEU A 1 90 ? 4.823 -11.869 -13.193 1.00 91.00 90 LEU A O 1
ATOM 735 N N . PHE A 1 91 ? 5.978 -12.940 -11.592 1.00 92.31 91 PHE A N 1
ATOM 736 C CA . PHE A 1 91 ? 6.705 -13.879 -12.465 1.00 92.31 91 PHE A CA 1
ATOM 737 C C . PHE A 1 91 ? 7.826 -13.281 -13.336 1.00 92.31 91 PHE A C 1
ATOM 739 O O . PHE A 1 91 ? 8.341 -13.968 -14.216 1.00 92.31 91 PHE A O 1
ATOM 746 N N . THR A 1 92 ? 8.265 -12.047 -13.072 1.00 95.50 92 THR A N 1
ATOM 747 C CA . THR A 1 92 ? 9.486 -11.485 -13.674 1.00 95.50 92 THR A CA 1
ATOM 748 C C . THR A 1 92 ? 10.509 -11.111 -12.602 1.00 95.50 92 THR A C 1
ATOM 750 O O . THR A 1 92 ? 10.205 -11.064 -11.409 1.00 95.50 92 THR A O 1
ATOM 753 N N . GLU A 1 93 ? 11.728 -10.757 -13.016 1.00 95.25 93 GLU A N 1
ATOM 754 C CA . GLU A 1 93 ? 12.769 -10.201 -12.132 1.00 95.25 93 GLU A CA 1
ATOM 755 C C . GLU A 1 93 ? 12.316 -8.945 -11.365 1.00 95.25 93 GLU A C 1
ATOM 757 O O . GLU A 1 93 ? 12.925 -8.548 -10.364 1.00 95.25 93 GLU A O 1
ATOM 762 N N . GLN A 1 94 ? 11.246 -8.295 -11.833 1.00 96.00 94 GLN A N 1
ATOM 763 C CA . GLN A 1 94 ? 10.678 -7.113 -11.202 1.00 96.00 94 GLN A CA 1
ATOM 764 C C . GLN A 1 94 ? 9.767 -7.449 -10.014 1.00 96.00 94 GLN A C 1
ATOM 766 O O . GLN A 1 94 ? 9.461 -6.546 -9.234 1.00 96.00 94 GLN A O 1
ATOM 771 N N . ALA A 1 95 ? 9.400 -8.719 -9.795 1.00 96.44 95 ALA A N 1
ATOM 772 C CA . ALA A 1 95 ? 8.561 -9.147 -8.671 1.00 96.44 95 ALA A CA 1
ATOM 773 C C . ALA A 1 95 ? 9.114 -8.691 -7.307 1.00 96.44 95 ALA A C 1
ATOM 775 O O . ALA A 1 95 ? 8.355 -8.322 -6.414 1.00 96.44 95 ALA A O 1
ATOM 776 N N . LYS A 1 96 ? 10.445 -8.597 -7.160 1.00 95.62 96 LYS A N 1
ATOM 777 C CA . LYS A 1 96 ? 11.117 -8.072 -5.951 1.00 95.62 96 LYS A CA 1
ATOM 778 C C . LYS A 1 96 ? 10.742 -6.626 -5.593 1.00 95.62 96 LYS A C 1
ATOM 780 O O . LYS A 1 96 ? 11.001 -6.171 -4.476 1.00 95.62 96 LYS A O 1
ATOM 785 N N . TYR A 1 97 ? 10.153 -5.889 -6.534 1.00 97.25 97 TYR A N 1
ATOM 786 C CA . TYR A 1 97 ? 9.684 -4.523 -6.348 1.00 97.25 97 TYR A CA 1
ATOM 787 C C . TYR A 1 97 ? 8.201 -4.436 -5.953 1.00 97.25 97 TYR A C 1
ATOM 789 O O . TYR A 1 97 ? 7.743 -3.331 -5.664 1.00 97.25 97 TYR A O 1
ATOM 797 N N . LEU A 1 98 ? 7.472 -5.554 -5.852 1.00 97.75 98 LEU A N 1
ATOM 798 C CA . LEU A 1 98 ? 6.088 -5.623 -5.362 1.00 97.75 98 LEU A CA 1
ATOM 799 C C . LEU A 1 98 ? 6.019 -5.479 -3.833 1.00 97.75 98 LEU A C 1
ATOM 801 O O . LEU A 1 98 ? 5.697 -6.404 -3.095 1.00 97.75 98 LEU A O 1
ATOM 805 N N . ARG A 1 99 ? 6.368 -4.290 -3.341 1.00 97.62 99 ARG A N 1
ATOM 806 C CA . ARG A 1 99 ? 6.415 -3.956 -1.912 1.00 97.62 99 ARG A CA 1
ATOM 807 C C . ARG A 1 99 ? 5.888 -2.543 -1.659 1.00 97.62 99 ARG A C 1
ATOM 809 O O . ARG A 1 99 ? 5.996 -1.701 -2.557 1.00 97.62 99 ARG A O 1
ATOM 816 N N . PRO A 1 100 ? 5.413 -2.224 -0.438 1.00 97.88 100 PRO A N 1
ATOM 817 C CA . PRO A 1 100 ? 4.821 -0.917 -0.141 1.00 97.88 100 PRO A CA 1
ATOM 818 C C . PRO A 1 100 ? 5.719 0.272 -0.501 1.00 97.88 100 PRO A C 1
ATOM 820 O O . PRO A 1 100 ? 5.243 1.264 -1.042 1.00 97.88 100 PRO A O 1
ATOM 823 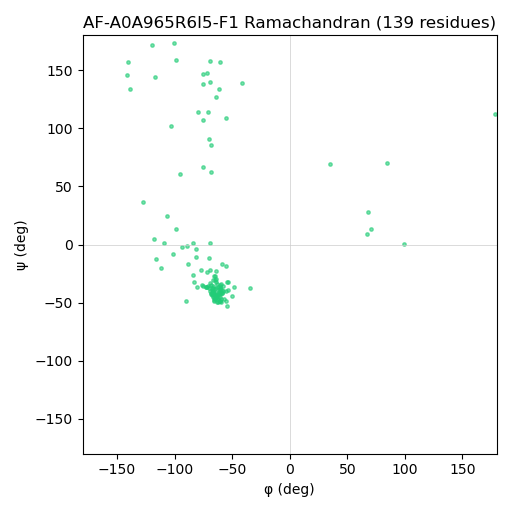N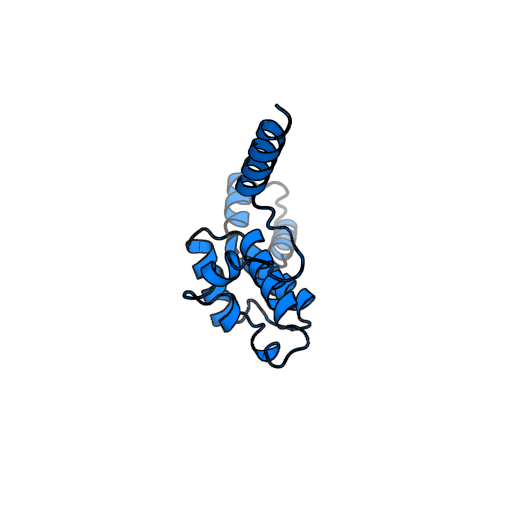 N . THR A 1 101 ? 7.032 0.163 -0.265 1.00 97.38 101 THR A N 1
ATOM 824 C CA . THR A 1 101 ? 7.999 1.240 -0.547 1.00 97.38 101 THR A CA 1
ATOM 825 C C . THR A 1 101 ? 8.142 1.577 -2.021 1.00 97.38 101 THR A C 1
ATOM 827 O O . THR A 1 101 ? 8.472 2.715 -2.339 1.00 97.38 101 THR A O 1
ATOM 830 N N . THR A 1 102 ? 7.889 0.625 -2.917 1.00 97.69 102 THR A N 1
ATOM 831 C CA . THR A 1 102 ? 7.902 0.880 -4.358 1.00 97.69 102 THR A CA 1
ATOM 832 C C . THR A 1 102 ? 6.521 1.300 -4.837 1.00 97.69 102 THR A C 1
ATOM 834 O O . THR A 1 102 ? 6.412 2.293 -5.550 1.00 97.69 102 THR A O 1
ATOM 837 N N . LEU A 1 103 ? 5.480 0.552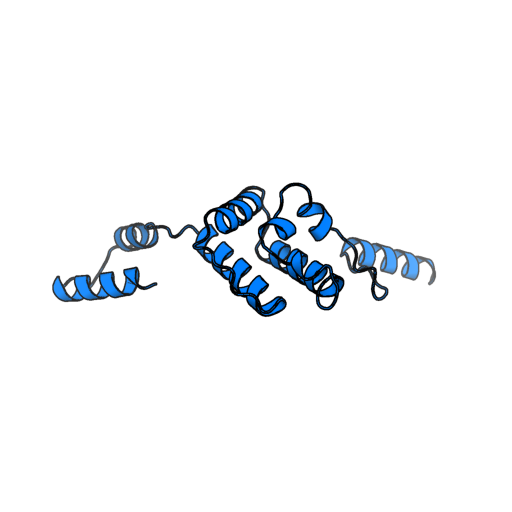 -4.461 1.00 98.06 103 LEU A N 1
ATOM 838 C CA . LEU A 1 103 ? 4.130 0.730 -4.997 1.00 98.06 103 LEU A CA 1
ATOM 839 C C . LEU A 1 103 ? 3.485 2.031 -4.521 1.00 98.06 103 LEU A C 1
ATOM 841 O O . LEU A 1 103 ? 2.813 2.695 -5.300 1.00 98.06 103 LEU A O 1
ATOM 845 N N . PHE A 1 104 ? 3.728 2.424 -3.269 1.00 98.00 104 PHE A N 1
ATOM 846 C CA . PHE A 1 104 ? 3.104 3.591 -2.636 1.00 98.00 104 PHE A CA 1
ATOM 847 C C . PHE A 1 104 ? 4.073 4.763 -2.483 1.00 98.00 104 PHE A C 1
ATOM 849 O O . PHE A 1 104 ? 3.922 5.598 -1.591 1.00 98.00 104 PHE A O 1
ATOM 856 N N . ASN A 1 105 ? 5.104 4.815 -3.330 1.00 97.44 105 ASN A N 1
ATOM 857 C CA . ASN A 1 105 ? 6.024 5.943 -3.337 1.00 97.44 105 ASN A CA 1
ATOM 858 C C . ASN A 1 105 ? 5.353 7.191 -3.930 1.00 97.44 105 ASN A C 1
ATOM 860 O O . ASN A 1 105 ? 4.546 7.093 -4.855 1.00 97.44 105 ASN A O 1
ATOM 864 N N . ALA A 1 106 ? 5.738 8.364 -3.430 1.00 96.00 106 ALA A N 1
ATOM 865 C CA . ALA A 1 106 ? 5.080 9.615 -3.787 1.00 96.00 106 ALA A CA 1
ATOM 866 C C . ALA A 1 106 ? 5.205 9.998 -5.269 1.00 96.00 106 ALA A C 1
ATOM 868 O O . ALA A 1 106 ? 4.301 10.597 -5.833 1.00 96.00 106 ALA A O 1
ATOM 869 N N . THR A 1 107 ? 6.312 9.635 -5.915 1.00 96.69 107 THR A N 1
ATOM 870 C CA . THR A 1 107 ? 6.618 10.055 -7.288 1.00 96.69 107 THR A CA 1
ATOM 871 C C . THR A 1 107 ? 5.956 9.178 -8.348 1.00 96.69 107 THR A C 1
ATOM 873 O O . THR A 1 107 ? 5.771 9.617 -9.479 1.00 96.69 107 THR A O 1
ATOM 876 N N . LYS A 1 108 ? 5.660 7.913 -8.033 1.00 96.12 108 LYS A N 1
ATOM 877 C CA . LYS A 1 108 ? 5.177 6.928 -9.012 1.00 96.12 108 LYS A CA 1
ATOM 878 C C . LYS A 1 108 ? 3.768 6.428 -8.745 1.00 96.12 108 LYS A C 1
ATOM 880 O O . LYS A 1 108 ? 3.221 5.807 -9.644 1.00 96.12 108 LYS A O 1
ATOM 885 N N . PHE A 1 109 ? 3.184 6.680 -7.573 1.00 97.69 109 PHE A N 1
ATOM 886 C CA . PHE A 1 109 ? 1.846 6.177 -7.257 1.00 97.69 109 PHE A CA 1
ATOM 887 C C . PHE A 1 109 ? 0.813 6.594 -8.313 1.00 97.69 109 PHE A C 1
ATOM 889 O O . PHE A 1 109 ? 0.173 5.733 -8.907 1.00 97.69 109 PHE A O 1
ATOM 896 N N . GLU A 1 110 ? 0.727 7.891 -8.620 1.00 96.25 110 GLU A N 1
ATOM 897 C CA . GLU A 1 110 ? -0.181 8.419 -9.647 1.00 96.25 110 GLU A CA 1
ATOM 898 C C . GLU A 1 110 ? 0.144 7.880 -11.048 1.00 96.25 110 GLU A C 1
ATOM 900 O O . GLU A 1 110 ? -0.755 7.578 -11.830 1.00 96.25 110 GLU A O 1
ATOM 905 N N . ILE A 1 111 ? 1.431 7.698 -11.357 1.00 96.06 111 ILE A N 1
ATOM 906 C CA . ILE A 1 111 ? 1.870 7.130 -12.638 1.00 96.06 111 ILE A CA 1
ATOM 907 C C . ILE A 1 111 ? 1.360 5.694 -12.770 1.00 96.06 111 ILE A C 1
ATOM 909 O O . ILE A 1 111 ? 0.733 5.360 -13.767 1.00 96.06 111 ILE A O 1
ATOM 913 N N . TYR A 1 112 ? 1.559 4.861 -11.748 1.00 96.31 112 TYR A N 1
ATOM 914 C CA . TYR A 1 112 ? 1.059 3.486 -11.731 1.00 96.31 112 TYR A CA 1
ATOM 915 C C . TYR A 1 112 ? -0.474 3.436 -11.724 1.00 96.31 112 TYR A C 1
ATOM 917 O O . TYR A 1 112 ? -1.064 2.504 -12.270 1.00 96.31 112 TYR A O 1
ATOM 925 N N . LEU A 1 113 ? -1.129 4.439 -11.131 1.00 95.38 113 LEU A N 1
ATOM 926 C CA . LEU A 1 113 ? -2.584 4.571 -11.109 1.00 95.38 113 LEU A CA 1
ATOM 927 C C . LEU A 1 113 ? -3.179 4.966 -12.474 1.00 95.38 113 LEU A C 1
ATOM 929 O O . LEU A 1 113 ? -4.336 4.645 -12.751 1.00 95.38 113 LEU A O 1
ATOM 933 N N . ASN A 1 114 ? -2.402 5.599 -13.344 1.00 93.56 114 ASN A N 1
ATOM 934 C CA . ASN A 1 114 ? -2.849 6.008 -14.677 1.00 93.56 114 ASN A CA 1
ATOM 935 C C . ASN A 1 114 ? -2.221 5.190 -15.808 1.00 93.56 114 ASN A C 1
ATOM 937 O O . ASN A 1 114 ? -2.497 5.441 -16.980 1.00 93.56 114 ASN A O 1
ATOM 941 N N . GLU A 1 115 ? -1.388 4.208 -15.477 1.00 89.25 115 GLU A N 1
ATOM 942 C CA . GLU A 1 115 ? -0.764 3.344 -16.466 1.00 89.25 115 GLU A CA 1
ATOM 943 C C . GLU A 1 115 ? -1.832 2.532 -17.203 1.00 89.25 115 GLU A C 1
ATOM 945 O O . GLU A 1 115 ? -2.694 1.904 -16.585 1.00 89.25 115 GLU A O 1
ATOM 950 N N . SER A 1 116 ? -1.816 2.585 -18.534 1.00 74.94 116 SER A N 1
ATOM 951 C CA . SER A 1 116 ? -2.733 1.806 -19.353 1.00 74.94 116 SER A CA 1
ATOM 952 C C . SER A 1 116 ? -2.305 0.344 -19.371 1.00 74.94 116 SER A C 1
ATOM 954 O O . SER A 1 116 ? -1.123 0.029 -19.524 1.00 74.94 116 SER A O 1
ATOM 956 N N . ASP A 1 117 ? -3.281 -0.556 -19.272 1.00 60.91 117 ASP A N 1
ATOM 957 C CA . ASP A 1 117 ? -3.076 -1.981 -19.509 1.00 60.91 117 ASP A CA 1
ATOM 958 C C . ASP A 1 117 ? -2.786 -2.165 -21.006 1.00 60.91 117 ASP A C 1
ATOM 960 O O . ASP A 1 117 ? -3.672 -2.359 -21.835 1.00 60.91 117 ASP A O 1
ATOM 964 N N . ILE A 1 118 ? -1.520 -2.015 -21.392 1.00 53.56 118 ILE A N 1
ATOM 965 C CA . ILE A 1 118 ? -1.051 -2.234 -22.769 1.00 53.56 118 ILE A CA 1
ATOM 966 C C . ILE A 1 118 ? -1.085 -3.719 -23.169 1.00 53.56 118 ILE A C 1
ATOM 968 O O . ILE A 1 118 ? -0.765 -4.059 -24.306 1.00 53.56 118 ILE A O 1
ATOM 972 N N . THR A 1 119 ? -1.539 -4.609 -22.285 1.00 46.00 119 THR A N 1
ATOM 973 C CA . THR A 1 119 ? -1.798 -6.015 -22.587 1.00 46.00 119 THR A CA 1
ATOM 974 C C . THR A 1 119 ? -3.306 -6.248 -22.744 1.00 46.00 119 THR A C 1
ATOM 976 O O . THR A 1 119 ? -4.053 -6.374 -21.781 1.00 46.00 119 THR A O 1
ATOM 979 N N . ASN A 1 120 ? -3.729 -6.345 -24.010 1.00 41.88 120 ASN A N 1
ATOM 980 C CA . ASN A 1 120 ? -5.074 -6.689 -24.501 1.00 41.88 120 ASN A CA 1
ATOM 981 C C . ASN A 1 120 ? -6.093 -5.538 -24.586 1.00 41.88 120 ASN A C 1
ATOM 983 O O . ASN A 1 120 ? -7.106 -5.504 -23.899 1.00 41.88 120 ASN A O 1
ATOM 987 N N . GLY A 1 121 ? -5.849 -4.641 -25.547 1.00 43.25 121 GLY A N 1
ATOM 988 C CA . GLY A 1 121 ? -6.868 -4.084 -26.445 1.00 43.25 121 GLY A CA 1
ATOM 989 C C . GLY A 1 121 ? -8.276 -3.852 -25.886 1.00 43.25 121 GLY A C 1
ATOM 990 O O . GLY A 1 121 ? -9.214 -4.506 -26.329 1.00 43.25 121 GLY A O 1
ATOM 991 N N . LYS A 1 122 ? -8.432 -2.885 -24.978 1.00 35.25 122 LYS A N 1
ATOM 992 C CA . LYS A 1 122 ? -9.490 -1.852 -24.995 1.00 35.25 122 LYS A CA 1
ATOM 993 C C . LYS A 1 122 ? -9.341 -0.969 -23.751 1.00 35.25 122 LYS A C 1
ATOM 995 O O . LYS A 1 122 ? -9.606 -1.431 -22.645 1.00 35.25 122 LYS A O 1
ATOM 1000 N N . PRO A 1 123 ? -8.976 0.313 -23.896 1.00 43.03 123 PRO A N 1
ATOM 1001 C CA . PRO A 1 123 ? -8.981 1.228 -22.769 1.00 43.03 123 PRO A CA 1
ATOM 1002 C C . PRO A 1 123 ? -10.441 1.615 -22.464 1.00 43.03 123 PRO A C 1
ATOM 1004 O O . PRO A 1 123 ? -11.102 2.318 -23.227 1.00 43.03 123 PRO A O 1
ATOM 1007 N N . THR A 1 124 ? -10.994 1.085 -21.370 1.00 51.12 124 THR A N 1
ATOM 1008 C CA . THR A 1 124 ? -12.361 1.388 -20.907 1.00 51.12 124 THR A CA 1
ATOM 1009 C C . THR A 1 124 ? -12.366 2.485 -19.851 1.00 51.12 124 THR A C 1
ATOM 1011 O O . THR A 1 124 ? -12.854 2.296 -18.739 1.00 51.12 124 THR A O 1
ATOM 1014 N N . THR A 1 125 ? -11.883 3.677 -20.197 1.00 60.16 125 THR A N 1
ATOM 1015 C CA . THR A 1 125 ? -12.308 4.864 -19.442 1.00 60.16 125 THR A CA 1
ATOM 1016 C C . THR A 1 125 ? -13.735 5.241 -19.856 1.00 60.16 125 THR A C 1
ATOM 1018 O O . THR A 1 125 ? -14.147 5.051 -21.006 1.00 60.16 125 THR A O 1
ATOM 1021 N N . LYS A 1 126 ? -14.528 5.782 -18.921 1.00 55.25 126 LYS A N 1
ATOM 1022 C CA . LYS A 1 126 ? -15.898 6.269 -19.187 1.00 55.25 126 LYS A CA 1
ATOM 1023 C C . LYS A 1 126 ? -15.930 7.283 -20.343 1.00 55.25 126 LYS A C 1
ATOM 1025 O O . LYS A 1 126 ? -16.884 7.293 -21.109 1.00 55.25 126 LYS A O 1
ATOM 1030 N N . LEU A 1 127 ? -14.860 8.066 -20.505 1.00 53.94 127 LEU A N 1
ATOM 1031 C CA . LEU A 1 127 ? -14.687 9.052 -21.576 1.00 53.94 127 LEU A CA 1
ATOM 1032 C C . LEU A 1 127 ? -14.413 8.405 -22.945 1.00 53.94 127 LEU A C 1
ATOM 1034 O O . LEU A 1 127 ? -14.947 8.859 -23.954 1.00 53.94 127 LEU A O 1
ATOM 1038 N N . GLN A 1 128 ? -13.662 7.301 -22.993 1.00 57.75 128 GLN A N 1
ATOM 1039 C CA . GLN A 1 128 ? -13.416 6.570 -24.243 1.00 57.75 128 GLN A CA 1
ATOM 1040 C C . GLN A 1 128 ? -14.658 5.823 -24.737 1.00 57.75 128 GLN A C 1
ATOM 1042 O O . GLN A 1 128 ? -14.912 5.820 -25.939 1.00 57.75 128 GLN A O 1
ATOM 1047 N N . LYS A 1 129 ? -15.484 5.268 -23.834 1.00 57.16 129 LYS A N 1
ATOM 1048 C CA . LYS A 1 129 ? -16.775 4.657 -24.213 1.00 57.16 129 LYS A CA 1
ATOM 1049 C C . LYS A 1 129 ? -17.697 5.655 -24.923 1.00 57.16 129 LYS A C 1
ATOM 1051 O O . LYS A 1 129 ? -18.333 5.298 -25.908 1.00 57.16 129 LYS A O 1
ATOM 1056 N N . ILE A 1 130 ? -17.730 6.902 -24.448 1.00 62.72 130 ILE A N 1
ATOM 1057 C CA . ILE A 1 130 ? -18.510 7.984 -25.067 1.00 62.72 130 ILE A CA 1
ATOM 1058 C C . ILE A 1 130 ? -17.930 8.335 -26.446 1.00 62.72 130 ILE A C 1
ATOM 1060 O O . ILE A 1 130 ? -18.679 8.433 -27.413 1.00 62.72 130 ILE A O 1
ATOM 1064 N N . GLY A 1 131 ? -16.605 8.471 -26.564 1.00 63.22 131 GLY A N 1
ATOM 1065 C CA . GLY A 1 131 ? -15.949 8.782 -27.839 1.00 63.22 131 GLY A CA 1
ATOM 1066 C C . GLY A 1 131 ? -16.166 7.721 -28.925 1.00 63.22 131 GL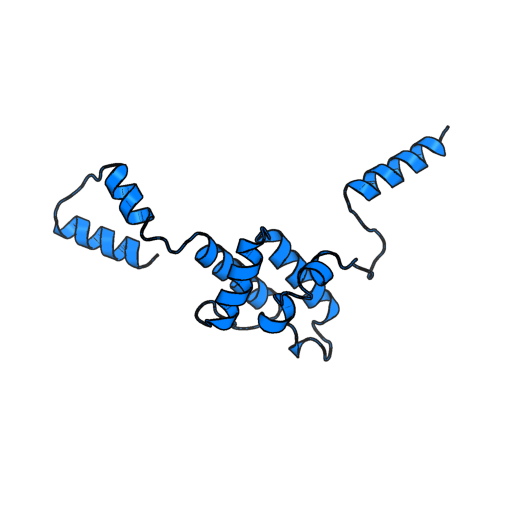Y A C 1
ATOM 1067 O O . GLY A 1 131 ? -16.432 8.068 -30.073 1.00 63.22 131 GLY A O 1
ATOM 1068 N N . VAL A 1 132 ? -16.111 6.434 -28.563 1.00 68.19 132 VAL A N 1
ATOM 1069 C CA . VAL A 1 132 ? -16.383 5.323 -29.493 1.00 68.19 132 VAL A CA 1
ATOM 1070 C C . VAL A 1 132 ? -17.843 5.339 -29.951 1.00 68.19 132 VAL A C 1
ATOM 1072 O O . VAL A 1 132 ? -18.092 5.327 -31.154 1.00 68.19 132 VAL A O 1
ATOM 1075 N N . ALA A 1 133 ? -18.792 5.477 -29.019 1.00 68.12 133 ALA A N 1
ATOM 1076 C CA . ALA A 1 133 ? -20.218 5.526 -29.344 1.00 68.12 133 ALA A CA 1
ATOM 1077 C C . ALA A 1 133 ? -20.578 6.707 -30.267 1.00 68.12 133 ALA A C 1
ATOM 1079 O O . ALA A 1 133 ? -21.410 6.565 -31.160 1.00 68.12 133 ALA A O 1
ATOM 1080 N N . ILE A 1 134 ? -19.926 7.865 -30.098 1.00 71.69 134 ILE A N 1
ATOM 1081 C CA . ILE A 1 134 ? -20.117 9.029 -30.976 1.00 71.69 134 ILE A CA 1
ATOM 1082 C C . ILE A 1 134 ? -19.593 8.757 -32.394 1.00 71.69 134 ILE A C 1
ATOM 1084 O O . ILE A 1 134 ? -20.234 9.158 -33.364 1.00 71.69 134 ILE A O 1
ATOM 1088 N N . ASN A 1 135 ? -18.440 8.101 -32.539 1.00 67.94 135 ASN A N 1
ATOM 1089 C CA . ASN A 1 135 ? -17.852 7.829 -33.855 1.00 67.94 135 ASN A CA 1
ATOM 1090 C C . ASN A 1 135 ? -18.616 6.745 -34.633 1.00 67.94 135 ASN A C 1
ATOM 1092 O O . ASN A 1 135 ? -18.779 6.872 -35.846 1.00 67.94 135 ASN A O 1
ATOM 1096 N N . GLU A 1 136 ? -19.131 5.724 -33.945 1.00 74.31 136 GLU A N 1
ATOM 1097 C CA . GLU A 1 136 ? -20.006 4.710 -34.550 1.00 74.31 136 GLU A CA 1
ATOM 1098 C C . GLU A 1 136 ? -21.346 5.317 -34.986 1.00 74.31 136 GLU A C 1
ATOM 1100 O O . GLU A 1 136 ? -21.796 5.071 -36.103 1.00 74.31 136 GLU A O 1
ATOM 1105 N N . ALA A 1 137 ? -21.946 6.186 -34.164 1.00 76.25 137 ALA A N 1
ATOM 1106 C CA . ALA A 1 137 ? -23.181 6.886 -34.523 1.00 76.25 137 ALA A CA 1
ATOM 1107 C C . ALA A 1 137 ? -23.012 7.812 -35.742 1.00 76.25 137 ALA A C 1
ATOM 1109 O O . ALA A 1 137 ? -23.935 7.942 -36.538 1.00 76.25 137 ALA A O 1
ATOM 1110 N N . LYS A 1 138 ? -21.832 8.424 -35.912 1.00 72.38 138 LYS A N 1
ATOM 1111 C CA . LYS A 1 138 ? -21.497 9.268 -37.073 1.00 72.38 138 LYS A CA 1
ATOM 1112 C C . LYS A 1 138 ? -21.166 8.490 -38.346 1.00 72.38 138 LYS A C 1
ATOM 1114 O O . LYS A 1 138 ? -21.217 9.081 -39.411 1.00 72.38 138 LYS A O 1
ATOM 1119 N N . SER A 1 139 ? -20.770 7.221 -38.233 1.00 64.44 139 SER A N 1
ATOM 1120 C CA . SER A 1 139 ? -20.484 6.368 -39.400 1.00 64.44 139 SER A CA 1
ATOM 1121 C C . SER A 1 139 ? -21.726 5.637 -39.917 1.00 64.44 139 SER A C 1
ATOM 1123 O O . SER A 1 139 ? -21.711 5.131 -41.033 1.00 64.44 139 SER A O 1
ATOM 1125 N N . ASN A 1 140 ? -22.785 5.569 -39.104 1.00 63.62 140 ASN A N 1
ATOM 1126 C CA . ASN A 1 140 ? -24.066 4.939 -39.438 1.00 63.62 140 ASN A CA 1
ATOM 1127 C C . ASN A 1 140 ? -25.138 5.948 -39.892 1.00 63.62 140 ASN A C 1
ATOM 1129 O O . ASN A 1 140 ? -26.320 5.602 -39.949 1.00 63.62 140 ASN A O 1
ATOM 1133 N N . TRP A 1 141 ? -24.730 7.179 -40.196 1.00 47.25 141 TRP A N 1
ATOM 1134 C CA . TRP A 1 141 ? -25.529 8.219 -40.839 1.00 47.25 141 TRP A CA 1
ATOM 1135 C C . TRP A 1 141 ? -24.748 8.752 -42.039 1.00 47.25 141 TRP A C 1
ATOM 1137 O O . TRP A 1 141 ? -25.387 9.056 -43.069 1.00 47.25 141 TRP A O 1
#

Sequence (141 aa):
MQDFKNWLEQCKESGKTTFSYEEIIAHLDAKPSNNMLLATKIVEYLNSQVGSTFTTKSKKTLELINARLSEGYTLHEFKLVIDRKAQQWLFTEQAKYLRPTTLFNATKFEIYLNESDITNGKPTTKLQKIGVAINEAKSNW

pLDDT: mean 81.27, std 17.84, range [35.25, 98.44]

Radius of gyration: 22.01 Å; Cα contacts (8 Å, |Δi|>4): 92; chains: 1; bounding box: 40×27×78 Å